Protein AF-A0A8T4ZVX9-F1 (afdb_monomer_lite)

pLDDT: mean 75.33, std 9.94, range [46.56, 86.81]

Sequence (126 aa):
MGSERDKKEQSLFAMPNILSMLYFLSGAMLIASMSLAGGVPLHLGLVGALNISVSYSLTKKKKRSLYIAIFTSLLNLTFGFIILTALMALFSPIMEEILILMGVAAHMALSAILLAYVIYARKTFS

Secondary structure (DSSP, 8-state):
--SSHHHHHHHHHHHHHHHHHHHHHHHHHHHHHHHHSSS--HHHHHHHHHHHHHHHHHHH--HHHHHHHHHHHHHHHHHHHHHHHHHHHT----HHHHHHHHHHHHHHHHHHHHHHHHHHGGGG--

Foldseek 3Di:
DPPPPVVVVVCLVCVLQVLLVVLLVQLVVLCVVLVVPVDRPVVSNVLSVLSNVLSVLSVVLAPVSLVSLQVSLVVLLVVLVVVLVVCVVVPDPDPVSVVVNVVSVVSNVSSVVSNVSSVVCVVSRD

Radius of gyration: 16.45 Å; chains: 1; bounding box: 35×39×46 Å

Structure (mmCIF, N/CA/C/O backbone):
data_AF-A0A8T4ZVX9-F1
#
_entry.id   AF-A0A8T4ZVX9-F1
#
loop_
_atom_site.group_PDB
_atom_site.id
_atom_site.type_symbol
_atom_site.label_atom_id
_atom_site.label_alt_id
_atom_site.label_comp_id
_atom_site.label_asym_id
_atom_site.label_entity_id
_atom_site.label_seq_id
_atom_site.pdbx_PDB_ins_code
_atom_site.Cartn_x
_atom_site.Cartn_y
_atom_site.Cartn_z
_atom_site.occupancy
_atom_site.B_iso_or_equiv
_atom_site.auth_seq_id
_atom_site.auth_comp_id
_atom_site.auth_asym_id
_atom_site.auth_atom_id
_atom_site.pdbx_PDB_model_num
ATOM 1 N N . MET A 1 1 ? -14.741 -28.088 24.525 1.00 46.56 1 MET A N 1
ATOM 2 C CA . MET A 1 1 ? -15.273 -27.445 23.300 1.00 46.56 1 MET A CA 1
ATOM 3 C C . MET A 1 1 ? -15.166 -25.931 23.460 1.00 46.56 1 MET A C 1
ATOM 5 O O . MET A 1 1 ? -16.075 -25.317 23.988 1.00 46.56 1 MET A O 1
ATOM 9 N N . GLY A 1 2 ? -14.032 -25.342 23.081 1.00 54.59 2 GLY A N 1
ATOM 10 C CA . GLY A 1 2 ? -13.764 -23.900 23.198 1.00 54.59 2 GLY A CA 1
ATOM 11 C C . GLY A 1 2 ? -12.691 -23.490 22.194 1.00 54.59 2 GLY A C 1
ATOM 12 O O . GLY A 1 2 ? -11.617 -23.063 22.575 1.00 54.59 2 GLY A O 1
ATOM 13 N N . SER A 1 3 ? -12.896 -23.818 20.911 1.00 55.84 3 SER A N 1
ATOM 14 C CA . SER A 1 3 ? -11.797 -23.813 19.927 1.00 55.84 3 SER A CA 1
ATOM 15 C C . SER A 1 3 ? -12.006 -22.881 18.734 1.00 55.84 3 SER A C 1
ATOM 17 O O . SER A 1 3 ? -11.024 -22.452 18.139 1.00 55.84 3 SER A O 1
ATOM 19 N N . GLU A 1 4 ? -13.242 -22.502 18.395 1.00 51.97 4 GLU A N 1
ATOM 20 C CA . GLU A 1 4 ? -13.479 -21.628 17.234 1.00 51.97 4 GLU A CA 1
ATOM 21 C C . GLU A 1 4 ? -13.704 -20.159 17.595 1.00 51.97 4 GLU A C 1
ATOM 23 O O . GLU A 1 4 ? -13.256 -19.286 16.857 1.00 51.97 4 GLU A O 1
ATOM 28 N N . ARG A 1 5 ? -14.348 -19.856 18.732 1.00 52.38 5 ARG A N 1
ATOM 29 C CA . ARG A 1 5 ? -14.580 -18.464 19.157 1.00 52.38 5 ARG A CA 1
ATOM 30 C C . ARG A 1 5 ? -13.295 -17.795 19.650 1.00 52.38 5 ARG A C 1
ATOM 32 O O . ARG A 1 5 ? -12.964 -16.727 19.146 1.00 52.38 5 ARG A O 1
ATOM 39 N N . ASP A 1 6 ? -12.513 -18.478 20.486 1.00 49.53 6 ASP A N 1
ATOM 40 C CA . ASP A 1 6 ? -11.236 -17.958 21.000 1.00 49.53 6 ASP A CA 1
ATOM 41 C C . ASP A 1 6 ? -10.194 -17.730 19.891 1.00 49.53 6 ASP A C 1
ATOM 43 O O . ASP A 1 6 ? -9.495 -16.717 19.883 1.00 49.53 6 ASP A O 1
ATOM 47 N N . LYS A 1 7 ? -10.134 -18.615 18.881 1.00 52.91 7 LYS A N 1
ATOM 48 C CA . LYS A 1 7 ? -9.266 -18.424 17.703 1.00 52.91 7 LYS A CA 1
ATOM 49 C C . LYS A 1 7 ? -9.704 -17.243 16.837 1.00 52.91 7 LYS A C 1
ATOM 51 O O . LYS A 1 7 ? -8.855 -16.548 16.280 1.00 52.91 7 LYS A O 1
ATOM 56 N N . LYS A 1 8 ? -11.016 -17.018 16.705 1.00 52.78 8 LYS A N 1
ATOM 57 C CA . LYS A 1 8 ? -11.576 -15.909 15.920 1.00 52.78 8 LYS A CA 1
ATOM 58 C C . LYS A 1 8 ? -11.347 -14.564 16.610 1.00 52.78 8 LYS A C 1
ATOM 60 O O . LYS A 1 8 ? -11.092 -13.578 15.929 1.00 52.78 8 LYS A O 1
ATOM 65 N N . GLU A 1 9 ? -11.382 -14.528 17.940 1.00 50.62 9 GLU A N 1
ATOM 66 C CA . GLU A 1 9 ? -11.041 -13.332 18.715 1.00 50.62 9 GLU A CA 1
ATOM 67 C C . GLU A 1 9 ? -9.530 -13.062 18.720 1.00 50.62 9 GLU A C 1
ATOM 69 O O . GLU A 1 9 ? -9.123 -11.932 18.452 1.00 50.62 9 GLU A O 1
ATOM 74 N N . GLN A 1 10 ? -8.679 -14.079 18.898 1.00 54.44 10 GLN A N 1
ATOM 75 C CA . GLN A 1 10 ? -7.222 -13.909 18.803 1.00 54.44 10 GLN A CA 1
ATOM 76 C C . GLN A 1 10 ? -6.761 -13.453 17.412 1.00 54.44 10 GLN A C 1
ATOM 78 O O . GLN A 1 10 ? -5.904 -12.571 17.310 1.00 54.44 10 GLN A O 1
ATOM 83 N N . SER A 1 11 ? -7.341 -13.995 16.334 1.00 55.41 11 SER A N 1
ATOM 84 C CA . SER A 1 11 ? -6.997 -13.567 14.973 1.00 55.41 11 SER A CA 1
ATOM 85 C C . SER A 1 11 ? -7.435 -12.127 14.704 1.00 55.41 11 SER A C 1
ATOM 87 O O . SER A 1 11 ? -6.670 -11.364 14.119 1.00 55.41 11 SER A O 1
ATOM 89 N N . LEU A 1 12 ? -8.600 -11.707 15.209 1.00 57.12 12 LEU A N 1
ATOM 90 C CA . LEU A 1 12 ? -9.082 -10.325 15.114 1.00 57.12 12 LEU A CA 1
ATOM 91 C C . LEU A 1 12 ? -8.211 -9.324 15.879 1.00 57.12 12 LEU A C 1
ATOM 93 O O . LEU A 1 12 ? -8.080 -8.179 15.444 1.00 57.12 12 LEU A O 1
ATOM 97 N N . PHE A 1 13 ? -7.596 -9.740 16.988 1.00 59.69 13 PHE A N 1
ATOM 98 C CA . PHE A 1 13 ? -6.651 -8.909 17.734 1.00 59.69 13 PHE A CA 1
ATOM 99 C C . PHE A 1 13 ? -5.274 -8.815 17.061 1.00 59.69 13 PHE A C 1
ATOM 101 O O . PHE A 1 13 ? -4.662 -7.747 17.096 1.00 59.69 13 PHE A O 1
ATOM 108 N N . ALA A 1 14 ? -4.804 -9.882 16.408 1.00 69.81 14 ALA A N 1
ATOM 109 C CA . ALA A 1 14 ? -3.521 -9.894 15.699 1.00 69.81 14 ALA A CA 1
ATOM 110 C C . ALA A 1 14 ? -3.582 -9.239 14.304 1.00 69.81 14 ALA A C 1
ATOM 112 O O . ALA A 1 14 ? -2.601 -8.641 13.861 1.00 69.81 14 ALA A O 1
ATOM 113 N N . MET A 1 15 ? -4.738 -9.294 13.633 1.00 75.12 15 MET A N 1
ATOM 114 C CA . MET A 1 15 ? -4.960 -8.747 12.289 1.00 75.12 15 MET A CA 1
ATOM 115 C C . MET A 1 15 ? -4.529 -7.275 12.117 1.00 75.12 15 MET A C 1
ATOM 117 O O . MET A 1 15 ? -3.787 -6.999 11.175 1.00 75.12 15 MET A O 1
ATOM 121 N N . PRO A 1 16 ? -4.897 -6.315 12.996 1.00 75.94 16 PRO A N 1
ATOM 122 C CA . PRO A 1 16 ? -4.450 -4.929 12.848 1.00 75.94 16 PRO A CA 1
ATOM 123 C C . PRO A 1 16 ? -2.931 -4.772 12.9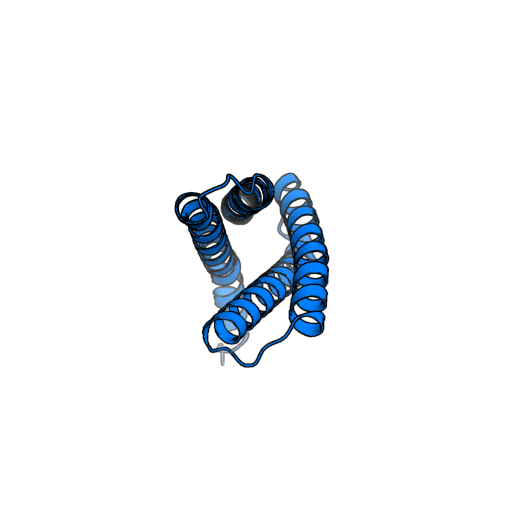46 1.00 75.94 16 PRO A C 1
ATOM 125 O O . PRO A 1 16 ? -2.375 -3.947 12.228 1.00 75.94 16 PRO A O 1
ATOM 128 N N . ASN A 1 17 ? -2.257 -5.563 13.788 1.00 79.88 17 ASN A N 1
ATOM 129 C CA . ASN A 1 17 ? -0.799 -5.510 13.922 1.00 79.88 17 ASN A CA 1
ATOM 130 C C . ASN A 1 17 ? -0.104 -6.081 12.682 1.00 79.88 17 ASN A C 1
ATOM 132 O O . ASN A 1 17 ? 0.859 -5.491 12.200 1.00 79.88 17 ASN A O 1
ATOM 136 N N . ILE A 1 18 ? -0.622 -7.182 12.129 1.00 82.56 18 ILE A N 1
ATOM 137 C CA . ILE A 1 18 ? -0.097 -7.782 10.896 1.00 82.56 18 ILE A CA 1
ATOM 138 C C . ILE A 1 18 ? -0.285 -6.819 9.718 1.00 82.56 18 ILE A C 1
ATOM 140 O O . ILE A 1 18 ? 0.672 -6.533 9.002 1.00 82.56 18 ILE A O 1
ATOM 144 N N . LEU A 1 19 ? -1.485 -6.254 9.541 1.00 81.62 19 LEU A N 1
ATOM 145 C CA . LEU A 1 19 ? -1.744 -5.275 8.479 1.00 81.62 19 LEU A CA 1
ATOM 146 C C . LEU A 1 19 ? -0.893 -4.016 8.659 1.00 81.62 19 LEU A C 1
ATOM 148 O O . LEU A 1 19 ? -0.336 -3.518 7.686 1.00 81.62 19 LEU A O 1
ATOM 152 N N . SER A 1 20 ? -0.758 -3.523 9.891 1.00 82.62 20 SER A N 1
ATOM 153 C CA . SER A 1 20 ? 0.098 -2.380 10.207 1.00 82.62 20 SER A CA 1
ATOM 154 C C . SER A 1 20 ? 1.554 -2.644 9.811 1.00 82.62 20 SER A C 1
ATOM 156 O O . SER A 1 20 ? 2.159 -1.813 9.134 1.00 82.62 20 SER A O 1
ATOM 158 N N . MET A 1 21 ? 2.099 -3.815 10.146 1.00 84.62 21 MET A N 1
ATOM 159 C CA . MET A 1 21 ? 3.463 -4.201 9.783 1.00 84.62 21 MET A CA 1
ATOM 160 C C . MET A 1 21 ? 3.646 -4.316 8.264 1.00 84.62 21 MET A C 1
ATOM 162 O O . MET A 1 21 ? 4.620 -3.794 7.727 1.00 84.62 21 MET A O 1
ATOM 166 N N . LEU A 1 22 ? 2.700 -4.941 7.558 1.00 85.00 22 LEU A N 1
ATOM 167 C CA . LEU A 1 22 ? 2.760 -5.085 6.099 1.00 85.00 22 LEU A CA 1
ATOM 168 C C . LEU A 1 22 ? 2.684 -3.732 5.381 1.00 85.00 22 LEU A C 1
ATOM 170 O O . LEU A 1 22 ? 3.435 -3.493 4.438 1.00 85.00 22 LEU A O 1
ATOM 174 N N . TYR A 1 23 ? 1.827 -2.824 5.851 1.00 82.06 23 TYR A N 1
ATOM 175 C CA . TYR A 1 23 ? 1.739 -1.465 5.314 1.00 82.06 23 TYR A CA 1
ATOM 176 C C . TYR A 1 23 ? 2.990 -0.637 5.606 1.00 82.06 23 TYR A C 1
ATOM 178 O O . TYR A 1 23 ? 3.434 0.119 4.743 1.00 82.06 23 TYR A O 1
ATOM 186 N N . PHE A 1 24 ? 3.590 -0.805 6.786 1.00 84.44 24 PHE A N 1
ATOM 187 C CA . PHE A 1 24 ? 4.863 -0.170 7.113 1.00 84.44 24 PHE A CA 1
ATOM 188 C C . PHE A 1 24 ? 5.975 -0.653 6.181 1.00 84.44 24 PHE A C 1
ATOM 190 O O . PHE A 1 24 ? 6.671 0.163 5.583 1.00 84.44 24 PHE A O 1
ATOM 197 N N . LEU A 1 25 ? 6.098 -1.973 6.010 1.00 85.44 25 LEU A N 1
ATOM 198 C CA . LEU A 1 25 ? 7.121 -2.577 5.163 1.00 85.44 25 LEU A CA 1
ATOM 199 C C . LEU A 1 25 ? 6.933 -2.178 3.695 1.00 85.44 25 LEU A C 1
ATOM 201 O O . LEU A 1 25 ? 7.889 -1.774 3.040 1.00 85.44 25 LEU A O 1
ATOM 205 N N . SER A 1 26 ? 5.693 -2.207 3.202 1.00 82.25 26 SER A N 1
ATOM 206 C CA . SER A 1 26 ? 5.360 -1.750 1.853 1.00 82.25 26 SER A CA 1
ATOM 207 C C . SER A 1 26 ? 5.679 -0.267 1.654 1.00 82.25 26 SER A C 1
ATOM 209 O O . SER A 1 26 ? 6.265 0.098 0.638 1.00 82.25 26 SER A O 1
ATOM 211 N N . GLY A 1 27 ? 5.347 0.590 2.624 1.00 82.81 27 GLY A N 1
ATOM 212 C CA . GLY A 1 27 ? 5.669 2.014 2.565 1.00 82.81 27 GLY A CA 1
ATOM 213 C C . GLY A 1 27 ? 7.174 2.283 2.574 1.00 82.81 27 GLY A C 1
ATOM 214 O O . GLY A 1 27 ? 7.660 3.056 1.752 1.00 82.81 27 GLY A O 1
ATOM 215 N N . ALA A 1 28 ? 7.924 1.597 3.439 1.00 83.69 28 ALA A N 1
ATOM 216 C CA . ALA A 1 28 ? 9.380 1.695 3.496 1.00 83.69 28 ALA A CA 1
ATOM 217 C C . ALA A 1 28 ? 10.036 1.235 2.188 1.00 83.69 28 ALA A C 1
ATOM 219 O O . ALA A 1 28 ? 10.949 1.892 1.698 1.00 83.69 28 ALA A O 1
ATOM 220 N N . MET A 1 29 ? 9.537 0.151 1.591 1.00 82.44 29 MET A N 1
ATOM 221 C CA . MET A 1 29 ? 10.046 -0.371 0.325 1.00 82.44 29 MET A CA 1
ATOM 222 C C . MET A 1 29 ? 9.766 0.594 -0.838 1.00 82.44 29 MET A C 1
ATOM 224 O O . MET A 1 29 ? 10.653 0.835 -1.654 1.00 82.44 29 MET A O 1
ATOM 228 N N . LEU A 1 30 ? 8.585 1.225 -0.878 1.00 77.94 30 LEU A N 1
ATOM 229 C CA . LEU A 1 30 ? 8.256 2.257 -1.873 1.00 77.94 30 LEU A CA 1
ATOM 230 C C . LEU A 1 30 ? 9.145 3.499 -1.740 1.00 77.94 30 LEU A C 1
ATOM 232 O O . LEU A 1 30 ? 9.617 4.026 -2.745 1.00 77.94 30 LEU A O 1
ATOM 236 N N . ILE A 1 31 ? 9.420 3.937 -0.508 1.00 80.38 31 ILE A N 1
ATOM 237 C CA . ILE A 1 31 ? 10.336 5.056 -0.250 1.00 80.38 31 ILE A CA 1
ATOM 238 C C . ILE A 1 31 ? 11.770 4.679 -0.636 1.00 80.38 31 ILE A C 1
ATOM 240 O O . ILE A 1 31 ? 12.429 5.446 -1.329 1.00 80.38 31 ILE A O 1
ATOM 244 N N . ALA A 1 32 ? 12.248 3.489 -0.260 1.00 78.62 32 ALA A N 1
ATOM 245 C CA . ALA A 1 32 ? 13.576 3.003 -0.639 1.00 78.62 32 ALA A CA 1
ATOM 246 C C . ALA A 1 32 ? 13.740 2.900 -2.165 1.00 78.62 32 ALA A C 1
ATOM 248 O O . ALA A 1 32 ? 14.803 3.205 -2.704 1.00 78.62 32 ALA A O 1
ATOM 249 N N . SER A 1 33 ? 12.666 2.547 -2.876 1.00 71.62 33 SER A N 1
ATOM 250 C CA . SER A 1 33 ? 12.652 2.504 -4.343 1.00 71.62 33 SER A CA 1
ATOM 251 C C . SER A 1 33 ? 12.893 3.883 -4.973 1.00 71.62 33 SER A C 1
ATOM 253 O O . SER A 1 33 ? 13.449 3.964 -6.067 1.00 71.62 33 SER A O 1
ATOM 255 N N . MET A 1 34 ? 12.561 4.983 -4.280 1.00 71.75 34 MET A N 1
ATOM 256 C CA . MET A 1 34 ? 12.879 6.335 -4.761 1.00 71.75 34 MET A CA 1
ATOM 257 C C . MET A 1 34 ? 14.384 6.592 -4.839 1.00 71.75 34 MET A C 1
ATOM 259 O O . MET A 1 34 ? 14.820 7.339 -5.711 1.00 71.75 34 MET A O 1
ATOM 263 N N . SER A 1 35 ? 15.176 5.991 -3.946 1.00 66.94 35 SER A N 1
ATOM 264 C CA . SER A 1 35 ? 16.635 6.139 -3.944 1.00 66.94 35 SER A CA 1
ATOM 265 C C . SER A 1 35 ? 17.302 5.396 -5.106 1.00 66.94 35 SER A C 1
ATOM 267 O O . SER A 1 35 ? 18.410 5.752 -5.491 1.00 66.94 35 SER A O 1
ATOM 269 N N . LEU A 1 36 ? 16.628 4.390 -5.672 1.00 64.19 36 LEU A N 1
ATOM 270 C CA . LEU A 1 36 ? 17.121 3.575 -6.787 1.00 64.19 36 LEU A CA 1
ATOM 271 C C . LEU A 1 36 ? 16.738 4.143 -8.162 1.00 64.19 36 LEU A C 1
ATOM 273 O O . LEU A 1 36 ? 17.491 3.983 -9.115 1.00 64.19 36 LEU A O 1
ATOM 277 N N . ALA A 1 37 ? 15.592 4.819 -8.275 1.00 59.66 37 ALA A N 1
ATOM 278 C CA . ALA A 1 37 ? 15.010 5.199 -9.565 1.00 59.66 37 ALA A CA 1
ATOM 279 C C . ALA A 1 37 ? 15.708 6.368 -10.298 1.00 59.66 37 ALA A C 1
ATOM 281 O O . ALA A 1 37 ? 15.289 6.715 -11.397 1.00 59.66 37 ALA A O 1
ATOM 282 N N . GLY A 1 38 ? 16.739 7.005 -9.728 1.00 55.00 38 GLY A N 1
ATOM 283 C CA . GLY A 1 38 ? 17.549 8.038 -10.406 1.00 55.00 38 GLY A CA 1
ATOM 284 C C . GLY A 1 38 ? 16.820 9.337 -10.806 1.00 55.00 38 GLY A C 1
ATOM 285 O O . GLY A 1 38 ? 17.462 10.308 -11.191 1.00 55.00 38 GLY A O 1
ATOM 286 N N . GLY A 1 39 ? 15.496 9.393 -10.673 1.00 56.66 39 GLY A N 1
ATOM 287 C CA . GLY A 1 39 ? 14.649 10.550 -10.927 1.00 56.66 39 GLY A CA 1
ATOM 288 C C . GLY A 1 39 ? 13.410 10.438 -10.053 1.00 56.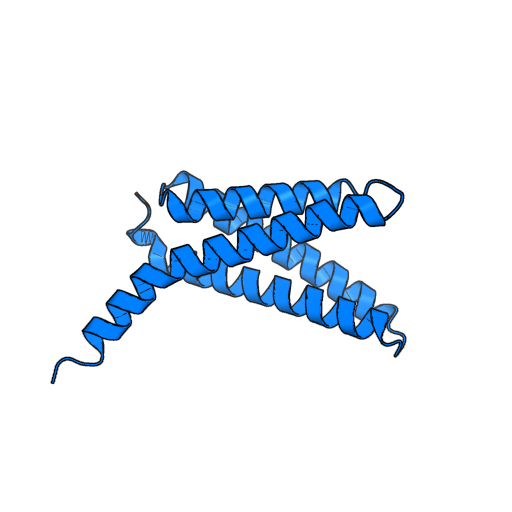66 39 GLY A C 1
ATOM 289 O O . GLY A 1 39 ? 12.659 9.480 -10.178 1.00 56.66 39 GLY A O 1
ATOM 290 N N . VAL A 1 40 ? 13.253 11.387 -9.131 1.00 53.12 40 VAL A N 1
ATOM 291 C CA . VAL A 1 40 ? 12.349 11.358 -7.970 1.00 53.12 40 VAL A CA 1
ATOM 292 C C . VAL A 1 40 ? 10.893 11.114 -8.393 1.00 53.12 40 VAL A C 1
ATOM 294 O O . VAL A 1 40 ? 10.197 12.067 -8.760 1.00 53.12 40 VAL A O 1
ATOM 297 N N . PRO A 1 41 ? 10.363 9.879 -8.301 1.00 65.06 41 PRO A N 1
ATOM 298 C CA . PRO A 1 41 ? 8.966 9.625 -8.587 1.00 65.06 41 PRO A CA 1
ATOM 299 C C . PRO A 1 41 ? 8.205 10.067 -7.336 1.00 65.06 41 PRO A C 1
ATOM 301 O O . PRO A 1 41 ? 7.960 9.282 -6.422 1.00 65.06 41 PRO A O 1
ATOM 304 N N . LEU A 1 42 ? 7.886 11.365 -7.254 1.00 68.06 42 LEU A N 1
ATOM 305 C CA . LEU A 1 42 ? 7.209 11.987 -6.104 1.00 68.06 42 LEU A CA 1
ATOM 306 C C . LEU A 1 42 ? 5.939 11.221 -5.701 1.00 68.06 42 LEU A C 1
ATOM 308 O O . LEU A 1 42 ? 5.601 11.157 -4.522 1.00 68.06 42 LEU A O 1
ATOM 312 N N . HIS A 1 43 ? 5.279 10.584 -6.671 1.00 70.94 43 HIS A N 1
ATOM 313 C CA . HIS A 1 43 ? 4.121 9.727 -6.455 1.00 70.94 43 HIS A CA 1
ATOM 314 C C . HIS A 1 43 ? 4.442 8.477 -5.616 1.00 70.94 43 HIS A C 1
ATOM 316 O O . HIS A 1 43 ? 3.672 8.165 -4.713 1.00 70.94 43 HIS A O 1
ATOM 322 N N . LEU A 1 44 ? 5.583 7.802 -5.823 1.00 69.88 44 LEU A N 1
ATOM 323 C CA . LEU A 1 44 ? 5.978 6.634 -5.018 1.00 69.88 44 LEU A CA 1
ATOM 324 C C . LEU A 1 44 ? 6.276 7.025 -3.568 1.00 69.88 44 LEU A C 1
ATOM 326 O O . LEU A 1 44 ? 5.886 6.312 -2.646 1.00 69.88 44 LEU A O 1
ATOM 330 N N . GLY A 1 45 ? 6.898 8.188 -3.362 1.00 73.44 45 GLY A N 1
ATOM 331 C CA . GLY A 1 45 ? 7.146 8.729 -2.024 1.00 73.44 45 GLY A CA 1
ATOM 332 C C . GLY A 1 45 ? 5.869 9.095 -1.286 1.00 73.44 45 GLY A C 1
ATOM 333 O O . GLY A 1 45 ? 5.713 8.769 -0.111 1.00 73.44 45 GLY A O 1
ATOM 334 N N . LEU A 1 46 ? 4.927 9.727 -1.987 1.00 77.81 46 LEU A N 1
ATOM 335 C CA . LEU A 1 46 ? 3.641 10.123 -1.421 1.00 77.81 46 LEU A CA 1
ATOM 336 C C . LEU A 1 46 ? 2.799 8.889 -1.059 1.00 77.81 46 LEU A C 1
ATOM 338 O O . LEU A 1 46 ? 2.275 8.812 0.051 1.00 77.81 46 LEU A O 1
ATOM 342 N N . VAL A 1 47 ? 2.753 7.879 -1.934 1.00 77.88 47 VAL A N 1
ATOM 343 C CA . VAL A 1 47 ? 2.104 6.587 -1.647 1.00 77.88 47 VAL A CA 1
ATOM 344 C C . VAL A 1 47 ? 2.803 5.862 -0.491 1.00 77.88 47 VAL A C 1
ATOM 346 O O . VAL A 1 47 ? 2.137 5.351 0.409 1.00 77.88 47 VAL A O 1
ATOM 349 N N . GLY A 1 48 ? 4.137 5.870 -0.444 1.00 81.75 48 GLY A N 1
ATOM 350 C CA . GLY A 1 48 ? 4.906 5.279 0.651 1.00 81.75 48 GLY A CA 1
ATOM 351 C C . GLY A 1 48 ? 4.621 5.936 2.007 1.00 81.75 48 GLY A C 1
ATOM 352 O O . GLY A 1 48 ? 4.349 5.245 2.992 1.00 81.75 48 GLY A O 1
ATOM 353 N N . ALA A 1 49 ? 4.585 7.269 2.053 1.00 81.25 49 ALA A N 1
ATOM 354 C CA . ALA A 1 49 ? 4.238 8.033 3.250 1.00 81.25 49 ALA A CA 1
ATOM 355 C C . ALA A 1 49 ? 2.784 7.798 3.694 1.00 81.25 49 ALA A C 1
ATOM 357 O O . ALA A 1 49 ? 2.509 7.689 4.895 1.00 81.25 49 ALA A O 1
ATOM 358 N N . LEU A 1 50 ? 1.851 7.669 2.744 1.00 82.44 50 LEU A N 1
ATOM 359 C CA . LEU A 1 50 ? 0.468 7.289 3.033 1.00 82.44 50 LEU A CA 1
ATOM 360 C C . LEU A 1 50 ? 0.391 5.877 3.621 1.00 82.44 50 LEU A C 1
ATOM 362 O O . LEU A 1 50 ? -0.284 5.688 4.629 1.00 82.44 50 LEU A O 1
ATOM 366 N N . ASN A 1 51 ? 1.131 4.908 3.080 1.00 82.38 51 ASN A N 1
ATOM 367 C CA . ASN A 1 51 ? 1.159 3.543 3.608 1.00 82.38 51 ASN A CA 1
ATOM 368 C C . ASN A 1 51 ? 1.706 3.481 5.046 1.00 82.38 51 ASN A C 1
ATOM 370 O O . ASN A 1 51 ? 1.118 2.813 5.899 1.00 82.38 51 ASN A O 1
ATOM 374 N N . ILE A 1 52 ? 2.755 4.248 5.364 1.00 83.56 52 ILE A N 1
ATOM 375 C CA . ILE A 1 52 ? 3.258 4.385 6.745 1.00 83.56 52 ILE A CA 1
ATOM 376 C C . ILE A 1 52 ? 2.215 5.071 7.643 1.00 83.56 52 ILE A C 1
ATOM 378 O O . ILE A 1 52 ? 1.981 4.650 8.779 1.00 83.56 52 ILE A O 1
ATOM 382 N N . SER A 1 53 ? 1.534 6.097 7.131 1.00 82.00 53 SER A N 1
ATOM 383 C CA . SER A 1 53 ? 0.476 6.797 7.870 1.00 82.00 53 SER A CA 1
ATOM 384 C C . SER A 1 53 ? -0.709 5.880 8.185 1.00 82.00 53 SER A C 1
ATOM 386 O O . SER A 1 53 ? -1.255 5.936 9.290 1.00 82.00 53 SER A O 1
ATOM 388 N N . VAL A 1 54 ? -1.089 5.002 7.252 1.00 79.31 54 VAL A N 1
ATOM 389 C CA . VAL A 1 54 ? -2.114 3.964 7.438 1.00 79.31 54 VAL A CA 1
ATOM 390 C C . VAL A 1 54 ? -1.669 2.934 8.468 1.00 79.31 54 VAL A C 1
ATOM 392 O O . VAL A 1 54 ? -2.442 2.609 9.368 1.00 79.31 54 VAL A O 1
ATOM 395 N N . SER A 1 55 ? -0.418 2.475 8.396 1.00 83.75 55 SER A N 1
ATOM 396 C CA . SER A 1 55 ? 0.163 1.556 9.378 1.00 83.75 55 SER A CA 1
ATOM 397 C C . SER A 1 55 ? 0.017 2.085 10.808 1.00 83.75 55 SER A C 1
ATOM 399 O O . SER A 1 55 ? -0.524 1.397 11.677 1.00 83.75 55 SER A O 1
ATOM 401 N N . TYR A 1 56 ? 0.397 3.344 11.037 1.00 78.38 56 TYR A N 1
ATOM 402 C CA . TYR A 1 56 ? 0.268 3.986 12.345 1.00 78.38 56 TYR A CA 1
ATOM 403 C C . TYR A 1 56 ? -1.198 4.218 12.747 1.00 78.38 56 TYR A C 1
ATOM 405 O O . TYR A 1 56 ? -1.587 4.109 13.915 1.00 78.38 56 TYR A O 1
ATOM 413 N N . SER A 1 57 ? -2.035 4.529 11.760 1.00 76.12 57 SER A N 1
ATOM 414 C CA . SER A 1 57 ? -3.467 4.751 11.932 1.00 76.12 57 SER A CA 1
ATOM 415 C C . SER A 1 57 ? -4.189 3.481 12.394 1.00 76.12 57 SER A C 1
ATOM 417 O O . SER A 1 57 ? -5.037 3.562 13.293 1.00 76.12 57 SER A O 1
ATOM 419 N N . LEU A 1 58 ? -3.845 2.312 11.849 1.00 75.81 58 LEU A N 1
ATOM 420 C CA . LEU A 1 58 ? -4.415 1.020 12.250 1.00 75.81 58 LEU A CA 1
ATOM 421 C C . LEU A 1 58 ? -4.147 0.697 13.722 1.00 75.81 58 LEU A C 1
ATOM 423 O O . LEU A 1 58 ? -5.036 0.195 14.410 1.00 75.81 58 LEU A O 1
ATOM 427 N N . THR A 1 59 ? -2.974 1.075 14.228 1.00 75.31 59 THR A N 1
ATOM 428 C CA . THR A 1 59 ? -2.593 0.885 15.633 1.00 75.31 59 THR A CA 1
ATOM 429 C C . THR A 1 59 ? -3.396 1.784 16.578 1.00 75.31 59 THR A C 1
ATOM 431 O O . THR A 1 59 ? -3.744 1.370 17.680 1.00 75.31 59 THR A O 1
ATOM 434 N N . LYS A 1 60 ? -3.746 3.010 16.156 1.00 73.50 60 LYS A N 1
ATOM 435 C CA . LYS A 1 60 ? -4.471 3.975 17.008 1.00 73.50 60 LYS A CA 1
ATOM 436 C C . LYS A 1 60 ? -5.998 3.833 17.017 1.00 73.50 60 LYS A C 1
ATOM 438 O O . LYS A 1 60 ? -6.624 4.469 17.859 1.00 73.50 60 LYS A O 1
ATOM 443 N N . LYS A 1 61 ? -6.602 3.064 16.100 1.00 69.50 61 LYS A N 1
ATOM 444 C CA . LYS A 1 61 ? -8.058 2.778 16.022 1.00 69.50 61 LYS A CA 1
ATOM 445 C C . LYS A 1 61 ? -9.009 3.992 16.187 1.00 69.50 61 LYS A C 1
ATOM 447 O O . LYS A 1 61 ? -10.138 3.840 16.641 1.00 69.50 61 LYS A O 1
ATOM 452 N N . LYS A 1 62 ? -8.596 5.205 15.797 1.00 74.12 62 LYS A N 1
ATOM 453 C CA . LYS A 1 62 ? -9.444 6.419 15.855 1.00 74.12 62 LYS A CA 1
ATOM 454 C C . LYS A 1 62 ? -10.383 6.517 14.648 1.00 74.12 62 LYS A C 1
ATOM 456 O O . LYS A 1 62 ? -9.996 6.118 13.553 1.00 74.12 62 LYS A O 1
ATOM 461 N N . LYS A 1 63 ? -11.527 7.200 14.765 1.00 73.75 63 LYS A N 1
ATOM 462 C CA . LYS A 1 63 ? -12.393 7.528 13.604 1.00 73.75 63 LYS A CA 1
ATOM 463 C C . LYS A 1 63 ? -11.656 8.114 12.391 1.00 73.75 63 LYS A C 1
ATOM 465 O O . LYS A 1 63 ? -11.926 7.715 11.266 1.00 73.75 63 LYS A O 1
ATOM 470 N N . ARG A 1 64 ? -10.690 9.023 12.591 1.00 74.00 64 ARG A N 1
ATOM 471 C CA . ARG A 1 64 ? -9.888 9.604 11.487 1.00 74.00 64 ARG A CA 1
ATOM 472 C C . ARG A 1 64 ? -9.024 8.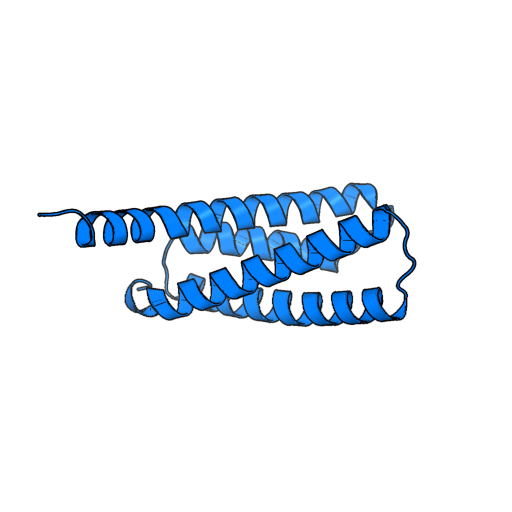568 10.760 1.00 74.00 64 ARG A C 1
ATOM 474 O O . ARG A 1 64 ? -8.817 8.690 9.560 1.00 74.00 64 ARG A O 1
ATOM 481 N N . SER A 1 65 ? -8.558 7.548 11.478 1.00 73.06 65 SER A N 1
ATOM 482 C CA . SER A 1 65 ? -7.760 6.455 10.916 1.00 73.06 65 SER A CA 1
ATOM 483 C C . SER A 1 65 ? -8.571 5.622 9.920 1.00 73.06 65 SER A C 1
ATOM 485 O O . SER A 1 65 ? -8.051 5.266 8.867 1.00 73.06 65 SER A O 1
ATOM 487 N N . LEU A 1 66 ? -9.865 5.417 10.187 1.00 77.69 66 LEU A N 1
ATOM 488 C CA . LEU A 1 66 ? -10.770 4.724 9.270 1.00 77.69 66 LEU A CA 1
ATOM 489 C C . LEU A 1 66 ? -10.891 5.456 7.923 1.00 77.69 66 LEU A C 1
ATOM 491 O O . LEU A 1 66 ? -10.771 4.825 6.877 1.00 77.69 66 LEU A O 1
ATOM 495 N N . TYR A 1 67 ? -11.058 6.783 7.936 1.00 79.56 67 TYR A N 1
ATOM 496 C CA . TYR A 1 67 ? -11.119 7.576 6.700 1.00 79.56 67 TYR A CA 1
ATOM 497 C C . TYR A 1 67 ? -9.803 7.547 5.922 1.00 79.56 67 TYR A C 1
ATOM 499 O O . TYR A 1 67 ? -9.827 7.365 4.709 1.00 79.56 67 TYR A O 1
ATOM 507 N N . ILE A 1 68 ? -8.666 7.680 6.613 1.00 80.31 68 ILE A N 1
ATOM 508 C CA . ILE A 1 68 ? -7.339 7.616 5.984 1.00 80.31 68 ILE A CA 1
ATOM 509 C C . ILE A 1 68 ? -7.119 6.236 5.356 1.00 80.31 68 ILE A C 1
ATOM 511 O O . ILE A 1 68 ? -6.726 6.153 4.201 1.00 80.31 68 ILE A O 1
ATOM 515 N N . ALA A 1 69 ? -7.441 5.154 6.068 1.00 79.75 69 ALA A N 1
ATOM 516 C CA . ALA A 1 69 ? -7.271 3.793 5.567 1.00 79.75 69 ALA A CA 1
ATOM 517 C C . ALA A 1 69 ? -8.160 3.494 4.348 1.00 79.75 69 ALA A C 1
ATOM 519 O O . ALA A 1 69 ? -7.683 2.903 3.381 1.00 79.75 69 ALA A O 1
ATOM 520 N N . ILE A 1 70 ? -9.425 3.933 4.361 1.00 83.00 70 ILE A N 1
ATOM 521 C CA . ILE A 1 70 ? -10.326 3.792 3.207 1.00 83.00 70 ILE A CA 1
ATOM 522 C C . ILE A 1 70 ? -9.798 4.601 2.021 1.00 83.00 70 ILE A C 1
ATOM 524 O O . ILE A 1 70 ? -9.694 4.070 0.919 1.00 83.00 70 ILE A O 1
ATOM 528 N N . PHE A 1 71 ? -9.438 5.867 2.241 1.00 82.81 71 PHE A N 1
ATOM 529 C CA . PHE A 1 71 ? -8.964 6.750 1.180 1.00 82.81 71 PHE A CA 1
ATOM 530 C C . PHE A 1 71 ? -7.663 6.243 0.549 1.00 82.81 71 PHE A C 1
ATOM 532 O O . PHE A 1 71 ? -7.570 6.141 -0.672 1.00 82.81 71 PHE A O 1
ATOM 539 N N . THR A 1 72 ? -6.681 5.852 1.365 1.00 81.88 72 THR A N 1
ATOM 540 C CA . THR A 1 72 ? -5.421 5.284 0.874 1.00 81.88 72 THR A CA 1
ATOM 541 C C . THR A 1 72 ? -5.641 3.955 0.161 1.00 81.88 72 THR A C 1
ATOM 543 O O . THR A 1 72 ? -5.040 3.733 -0.882 1.00 81.88 72 THR A O 1
ATOM 546 N N . SER A 1 73 ? -6.522 3.085 0.661 1.00 82.62 73 SER A N 1
ATOM 547 C CA . SER A 1 73 ? -6.819 1.821 -0.019 1.00 82.62 73 SER A CA 1
ATOM 548 C C . SER A 1 73 ? -7.470 2.040 -1.392 1.00 82.62 73 SER A C 1
ATOM 550 O O . SER A 1 73 ? -7.061 1.417 -2.371 1.00 82.62 73 SER A O 1
ATOM 552 N N . LEU A 1 74 ? -8.419 2.979 -1.496 1.00 84.38 74 LEU A N 1
ATOM 553 C CA . LEU A 1 74 ? -9.039 3.340 -2.773 1.00 84.38 74 LEU A CA 1
ATOM 554 C C . LEU A 1 74 ? -8.025 3.920 -3.762 1.00 84.38 74 LEU A C 1
ATOM 556 O O . LEU A 1 74 ? -8.033 3.519 -4.922 1.00 84.38 74 LEU A O 1
ATOM 560 N N . LEU A 1 75 ? -7.141 4.814 -3.305 1.00 83.88 75 LEU A N 1
ATOM 561 C CA . LEU A 1 75 ? -6.053 5.345 -4.129 1.00 83.88 75 LEU A CA 1
ATOM 562 C C . LEU A 1 75 ? -5.104 4.238 -4.598 1.00 83.88 75 LEU A C 1
ATOM 564 O O . LEU A 1 75 ? -4.792 4.155 -5.781 1.00 83.88 75 LEU A O 1
ATOM 568 N N . ASN A 1 76 ? -4.662 3.362 -3.696 1.00 82.88 76 ASN A N 1
ATOM 569 C CA . ASN A 1 76 ? -3.739 2.285 -4.048 1.00 82.88 76 ASN A CA 1
ATOM 570 C C . ASN A 1 76 ? -4.373 1.295 -5.035 1.00 82.88 76 ASN A C 1
ATOM 572 O O . ASN A 1 76 ? -3.681 0.794 -5.917 1.00 82.88 76 ASN A O 1
ATOM 576 N N . LEU A 1 77 ? -5.680 1.032 -4.928 1.00 84.94 77 LEU A N 1
ATOM 577 C CA . LEU A 1 77 ? -6.402 0.186 -5.878 1.00 84.94 77 LEU A CA 1
ATOM 578 C C . LEU A 1 77 ? -6.526 0.836 -7.259 1.00 84.94 77 LEU A C 1
ATOM 580 O O . LEU A 1 77 ? -6.284 0.157 -8.254 1.00 84.94 77 LEU A O 1
ATOM 584 N N . THR A 1 78 ? -6.866 2.126 -7.348 1.00 84.44 78 THR A N 1
ATOM 585 C CA . THR A 1 78 ? -6.956 2.819 -8.645 1.00 84.44 78 THR A CA 1
ATOM 586 C C . THR A 1 78 ? -5.593 2.956 -9.309 1.00 84.44 78 THR A C 1
ATOM 588 O O . THR A 1 78 ? -5.456 2.594 -10.476 1.00 84.44 78 THR A O 1
ATOM 591 N N . PHE A 1 79 ? -4.564 3.396 -8.579 1.00 80.31 79 PHE A N 1
ATOM 592 C CA . PHE A 1 79 ? -3.201 3.454 -9.112 1.00 80.31 79 PHE A CA 1
ATOM 593 C C . PHE A 1 79 ? -2.670 2.065 -9.472 1.00 80.31 79 PHE A C 1
ATOM 595 O O . PHE A 1 79 ? -2.121 1.892 -10.557 1.00 80.31 79 PHE A O 1
ATOM 602 N N . GLY A 1 80 ? -2.884 1.066 -8.612 1.00 80.81 80 GLY A N 1
ATOM 603 C CA . GLY A 1 80 ? -2.500 -0.319 -8.877 1.00 80.81 80 GLY A CA 1
ATOM 604 C C . GLY A 1 80 ? -3.152 -0.866 -10.145 1.00 80.81 80 GLY A C 1
ATOM 605 O O . GLY A 1 80 ? -2.464 -1.457 -10.969 1.00 80.81 80 GLY A O 1
ATOM 606 N N . PHE A 1 81 ? -4.443 -0.599 -10.360 1.00 82.81 81 PHE A N 1
ATOM 607 C CA . PHE A 1 81 ? -5.155 -1.018 -11.568 1.00 82.81 81 PHE A CA 1
ATOM 608 C C . PHE A 1 81 ? -4.627 -0.332 -12.836 1.00 82.81 81 PHE A C 1
ATOM 610 O O . PHE A 1 81 ? -4.448 -0.991 -13.861 1.00 82.81 81 PHE A O 1
ATOM 617 N N . ILE A 1 82 ? -4.335 0.971 -12.773 1.00 82.81 82 ILE A N 1
ATOM 618 C CA . ILE A 1 82 ? -3.743 1.714 -13.898 1.00 82.81 82 ILE A CA 1
ATOM 619 C C . ILE A 1 82 ? -2.367 1.135 -14.248 1.00 82.81 82 ILE A C 1
ATOM 621 O O . ILE A 1 82 ? -2.102 0.852 -15.414 1.00 82.81 82 ILE A O 1
ATOM 625 N N . ILE A 1 83 ? -1.516 0.910 -13.242 1.00 79.56 83 ILE A N 1
ATOM 626 C CA . ILE A 1 83 ? -0.176 0.336 -13.420 1.00 79.56 83 ILE A CA 1
ATOM 627 C C . ILE A 1 83 ? -0.268 -1.089 -13.975 1.00 79.56 83 ILE A C 1
ATOM 629 O O . ILE A 1 83 ? 0.455 -1.422 -14.908 1.00 79.56 83 ILE A O 1
ATOM 633 N N . LEU A 1 84 ? -1.181 -1.913 -13.454 1.00 80.94 84 LEU A N 1
ATOM 634 C CA . LEU A 1 84 ? -1.412 -3.276 -13.932 1.00 80.94 84 LEU A CA 1
ATOM 635 C C . LEU A 1 84 ? -1.837 -3.287 -15.405 1.00 80.94 84 LEU A C 1
ATOM 637 O O . LEU A 1 84 ? -1.303 -4.062 -16.192 1.00 80.94 84 LEU A O 1
ATOM 641 N N . THR A 1 85 ? -2.762 -2.404 -15.784 1.00 79.12 85 THR A N 1
ATOM 642 C CA . THR A 1 85 ? -3.243 -2.287 -17.169 1.00 79.12 85 THR A CA 1
ATOM 643 C C . THR A 1 85 ? -2.123 -1.821 -18.101 1.00 79.12 85 THR A C 1
ATOM 645 O O . THR A 1 85 ? -1.959 -2.375 -19.185 1.00 79.12 85 THR A O 1
ATOM 648 N N . ALA A 1 86 ? -1.317 -0.846 -17.670 1.00 78.62 86 ALA A N 1
ATOM 649 C CA . ALA A 1 86 ? -0.166 -0.368 -18.432 1.00 78.62 86 ALA A CA 1
ATOM 650 C C . ALA A 1 86 ? 0.902 -1.461 -18.608 1.00 78.62 86 ALA A C 1
ATOM 652 O O . ALA A 1 86 ? 1.390 -1.658 -19.718 1.00 78.62 86 ALA A O 1
ATOM 653 N N . LEU A 1 87 ? 1.214 -2.209 -17.544 1.00 76.31 87 LEU A N 1
ATOM 654 C CA . LEU A 1 87 ? 2.142 -3.343 -17.586 1.00 76.31 87 LEU A CA 1
ATOM 655 C C . LEU A 1 87 ? 1.634 -4.461 -18.494 1.00 76.31 87 LEU A C 1
ATOM 657 O O . LEU A 1 87 ? 2.417 -4.998 -19.261 1.00 76.31 87 LEU A O 1
ATOM 661 N N . MET A 1 88 ? 0.339 -4.793 -18.453 1.00 77.81 88 MET A N 1
ATOM 662 C CA . MET A 1 88 ? -0.240 -5.794 -19.357 1.00 77.81 88 MET A CA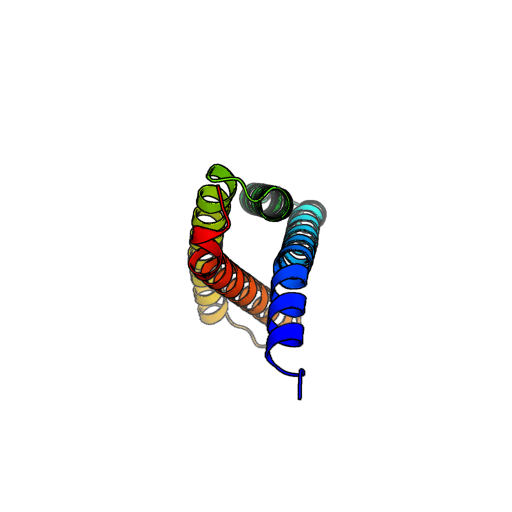 1
ATOM 663 C C . MET A 1 88 ? -0.201 -5.350 -20.824 1.00 77.81 88 MET A C 1
ATOM 665 O O . MET A 1 88 ? 0.003 -6.181 -21.703 1.00 77.81 88 MET A O 1
ATOM 669 N N . ALA A 1 89 ? -0.381 -4.056 -21.101 1.00 79.81 89 ALA A N 1
ATOM 670 C CA . ALA A 1 89 ? -0.319 -3.518 -22.460 1.00 79.81 89 ALA A CA 1
ATOM 671 C C . ALA A 1 89 ? 1.112 -3.467 -23.026 1.00 79.81 89 ALA A C 1
ATOM 673 O O . ALA A 1 89 ? 1.295 -3.577 -24.236 1.00 79.81 89 ALA A O 1
ATOM 674 N N . LEU A 1 90 ? 2.113 -3.301 -22.159 1.00 74.94 90 LEU A N 1
ATOM 675 C CA . LEU A 1 90 ? 3.538 -3.228 -22.505 1.00 74.94 90 LEU A CA 1
ATOM 676 C C . LEU A 1 90 ? 4.281 -4.547 -22.252 1.00 74.94 90 LEU A C 1
ATOM 678 O O . LEU A 1 90 ? 5.504 -4.579 -22.334 1.00 74.94 90 LEU A O 1
ATOM 682 N N . PHE A 1 91 ? 3.545 -5.612 -21.929 1.00 70.50 91 PHE A N 1
ATOM 683 C CA . PHE A 1 91 ? 4.102 -6.816 -21.332 1.00 70.50 91 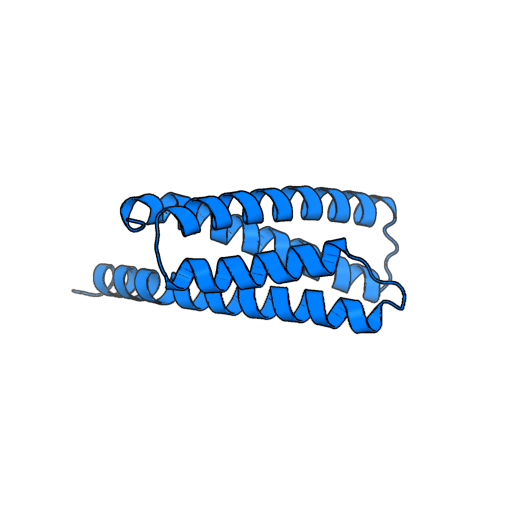PHE A CA 1
ATOM 684 C C . PHE A 1 91 ? 5.104 -7.509 -22.256 1.00 70.50 91 PHE A C 1
ATOM 686 O O . PHE A 1 91 ? 4.746 -8.015 -23.323 1.00 70.50 91 PHE A O 1
ATOM 693 N N . SER A 1 92 ? 6.346 -7.596 -21.796 1.00 68.06 92 SER A N 1
ATOM 694 C CA . SER A 1 92 ? 7.381 -8.461 -22.335 1.00 68.06 92 SER A CA 1
ATOM 695 C C . SER A 1 92 ? 7.655 -9.574 -21.314 1.00 68.06 92 SER A C 1
ATOM 697 O O . SER A 1 92 ? 7.672 -9.318 -20.110 1.00 68.06 92 SER A O 1
ATOM 699 N N . PRO A 1 93 ? 7.876 -10.837 -21.722 1.00 69.12 93 PRO A N 1
ATOM 700 C CA . PRO A 1 93 ? 8.104 -11.949 -20.795 1.00 69.12 93 PRO A CA 1
ATOM 701 C C . PRO A 1 93 ? 9.531 -11.932 -20.210 1.00 69.12 93 PRO A C 1
ATOM 703 O O . PRO A 1 93 ? 10.246 -12.933 -20.222 1.00 69.12 93 PRO A O 1
ATOM 706 N N . ILE A 1 94 ? 9.964 -10.777 -19.711 1.00 80.06 94 ILE A N 1
ATOM 707 C CA . ILE A 1 94 ? 11.237 -10.563 -19.033 1.00 80.06 94 ILE A CA 1
ATOM 708 C C . ILE A 1 94 ? 11.017 -10.817 -17.536 1.00 80.06 94 ILE A C 1
ATOM 710 O O . ILE A 1 94 ? 10.018 -10.391 -16.957 1.00 80.06 94 ILE A O 1
ATOM 714 N N . MET A 1 95 ? 11.956 -11.512 -16.886 1.00 73.94 95 MET A N 1
ATOM 715 C CA . MET A 1 95 ? 11.834 -11.907 -15.472 1.00 73.94 95 MET A CA 1
ATOM 716 C C . MET A 1 95 ? 11.590 -10.717 -14.530 1.00 73.94 95 MET A C 1
ATOM 718 O O . MET A 1 95 ? 10.836 -10.840 -13.566 1.00 73.94 95 MET A O 1
ATOM 722 N N . GLU A 1 96 ? 12.184 -9.560 -14.823 1.00 75.12 96 GLU A N 1
ATOM 723 C CA . GLU A 1 96 ? 12.008 -8.327 -14.047 1.00 75.12 96 GLU A CA 1
ATOM 724 C C . GLU A 1 96 ? 10.566 -7.804 -14.106 1.00 75.12 96 GLU A C 1
ATOM 726 O O . GLU A 1 96 ? 9.989 -7.466 -13.073 1.00 75.12 96 GLU A O 1
ATOM 731 N N . GLU A 1 97 ? 9.942 -7.815 -15.286 1.00 70.06 97 GLU A N 1
ATOM 732 C CA . GLU A 1 97 ? 8.554 -7.373 -15.469 1.00 70.06 97 GLU A CA 1
ATOM 733 C C . GLU A 1 97 ? 7.563 -8.300 -14.756 1.00 70.06 97 GLU A C 1
ATOM 735 O O . GLU A 1 97 ? 6.600 -7.829 -14.151 1.00 70.06 97 GLU A O 1
ATOM 740 N N . ILE A 1 98 ? 7.834 -9.611 -14.736 1.00 76.94 98 ILE A N 1
ATOM 741 C CA . ILE A 1 98 ? 7.035 -10.595 -13.987 1.00 76.94 98 ILE A CA 1
ATOM 742 C C . ILE A 1 98 ? 7.109 -10.318 -12.477 1.00 76.94 98 ILE A C 1
ATOM 744 O O . ILE A 1 98 ? 6.086 -10.340 -11.787 1.00 76.94 98 ILE A O 1
ATOM 748 N N . LEU A 1 99 ? 8.305 -10.031 -11.955 1.00 78.56 99 LEU A N 1
ATOM 749 C CA . LEU A 1 99 ? 8.513 -9.660 -10.551 1.00 78.56 99 LEU A CA 1
ATOM 750 C C . LEU A 1 99 ? 7.771 -8.368 -10.187 1.00 78.56 99 LEU A C 1
ATOM 752 O O . LEU A 1 99 ? 7.110 -8.314 -9.147 1.00 78.56 99 LEU A O 1
ATOM 756 N N . ILE A 1 100 ? 7.823 -7.357 -11.057 1.00 78.06 100 ILE A N 1
ATOM 757 C CA . ILE A 1 100 ? 7.088 -6.099 -10.882 1.00 78.06 100 ILE A CA 1
ATOM 758 C C . ILE A 1 100 ? 5.575 -6.359 -10.891 1.00 78.06 100 ILE A C 1
ATOM 760 O O . ILE A 1 100 ? 4.870 -5.883 -10.000 1.00 78.06 100 ILE A O 1
ATOM 764 N N . LEU A 1 101 ? 5.075 -7.161 -11.836 1.00 79.62 101 LEU A N 1
ATOM 765 C CA . LEU A 1 101 ? 3.658 -7.510 -11.945 1.00 79.62 101 LEU A CA 1
ATOM 766 C C . LEU A 1 101 ? 3.148 -8.217 -10.680 1.00 79.62 101 LEU A C 1
ATOM 768 O O . LEU A 1 101 ? 2.103 -7.845 -10.141 1.00 79.62 101 LEU A O 1
ATOM 772 N N . MET A 1 102 ? 3.904 -9.193 -10.164 1.00 82.50 102 MET A N 1
ATOM 773 C CA . MET A 1 102 ? 3.584 -9.865 -8.900 1.00 82.50 102 MET A CA 1
ATOM 774 C C . MET A 1 102 ? 3.582 -8.889 -7.720 1.00 82.50 102 MET A C 1
ATOM 776 O O . MET A 1 102 ? 2.689 -8.959 -6.875 1.00 82.50 102 MET A O 1
ATOM 780 N N . GLY A 1 103 ? 4.541 -7.960 -7.670 1.00 80.44 103 GLY A N 1
ATOM 781 C CA . GLY A 1 103 ? 4.607 -6.926 -6.637 1.00 80.44 103 GLY A CA 1
ATOM 782 C C . GLY A 1 103 ? 3.381 -6.010 -6.642 1.00 80.44 103 GLY A C 1
ATOM 783 O O . GLY A 1 103 ? 2.771 -5.784 -5.595 1.00 80.44 103 GLY A O 1
ATOM 784 N N . VAL A 1 104 ? 2.967 -5.539 -7.822 1.00 81.25 104 VAL A N 1
ATOM 785 C CA . VAL A 1 104 ? 1.764 -4.706 -7.992 1.00 81.25 104 VAL A CA 1
ATOM 786 C C . VAL A 1 104 ? 0.506 -5.484 -7.596 1.00 81.25 104 VAL A C 1
ATOM 788 O O . VAL A 1 104 ? -0.309 -4.976 -6.824 1.00 81.25 104 VAL A O 1
ATOM 791 N N . ALA A 1 105 ? 0.372 -6.737 -8.038 1.00 83.25 105 ALA A N 1
ATOM 792 C CA . ALA A 1 105 ? -0.761 -7.591 -7.685 1.00 83.25 105 ALA A CA 1
ATOM 793 C C . ALA A 1 105 ? -0.844 -7.853 -6.170 1.00 83.25 105 ALA A C 1
ATOM 795 O O . ALA A 1 105 ? -1.919 -7.736 -5.575 1.00 83.25 105 ALA A O 1
ATOM 796 N N . ALA A 1 106 ? 0.288 -8.138 -5.519 1.00 83.44 106 ALA A N 1
ATOM 797 C CA . ALA A 1 106 ? 0.358 -8.306 -4.070 1.00 83.44 106 ALA A CA 1
ATOM 798 C C . ALA A 1 106 ? -0.035 -7.017 -3.329 1.00 83.44 106 ALA A C 1
ATOM 800 O O . ALA A 1 106 ? -0.769 -7.066 -2.340 1.00 83.44 106 ALA A O 1
ATOM 801 N N . HIS A 1 107 ? 0.391 -5.853 -3.829 1.00 81.56 107 HIS A N 1
ATOM 802 C CA . HIS A 1 107 ? 0.032 -4.562 -3.248 1.00 81.56 107 HIS A CA 1
ATOM 803 C C . HIS A 1 107 ? -1.470 -4.247 -3.379 1.00 81.56 107 HIS A C 1
ATOM 805 O O . HIS A 1 107 ? -2.097 -3.742 -2.440 1.00 81.56 107 HIS A O 1
ATOM 811 N N . MET A 1 108 ? -2.077 -4.603 -4.515 1.00 84.06 108 MET A N 1
ATOM 812 C CA . MET A 1 108 ? -3.525 -4.504 -4.718 1.00 84.06 108 MET A CA 1
ATOM 813 C C . MET A 1 108 ? -4.294 -5.439 -3.780 1.00 84.06 108 MET A C 1
ATOM 815 O O . MET A 1 108 ? -5.267 -5.013 -3.155 1.00 84.06 108 MET A O 1
ATOM 819 N N . ALA A 1 109 ? -3.836 -6.685 -3.620 1.00 86.12 109 ALA A N 1
ATOM 820 C CA . ALA A 1 109 ? -4.435 -7.639 -2.690 1.00 86.12 109 ALA A CA 1
ATOM 821 C C . ALA A 1 109 ? -4.374 -7.130 -1.242 1.00 86.12 109 ALA A C 1
ATOM 823 O O . ALA A 1 109 ? -5.380 -7.163 -0.531 1.00 86.12 109 ALA A O 1
ATOM 824 N N . LEU A 1 110 ? -3.230 -6.577 -0.822 1.00 84.62 110 LEU A N 1
ATOM 825 C CA . LEU A 1 110 ? -3.067 -5.958 0.495 1.00 84.62 110 LEU A CA 1
ATOM 826 C C . LEU A 1 110 ? -4.074 -4.816 0.714 1.00 84.62 110 LEU A C 1
ATOM 828 O O . LEU A 1 110 ? -4.695 -4.723 1.774 1.00 84.62 110 LEU A O 1
ATOM 832 N N . SER A 1 111 ? -4.273 -3.988 -0.314 1.00 85.31 111 SER A N 1
ATOM 833 C CA . SER A 1 111 ? -5.219 -2.869 -0.282 1.00 85.31 111 SER A CA 1
ATOM 834 C C . SER A 1 111 ? -6.665 -3.337 -0.166 1.00 85.31 111 SER A C 1
ATOM 836 O O . SER A 1 111 ? -7.404 -2.828 0.682 1.00 85.31 111 SER A O 1
ATOM 838 N N . ALA A 1 112 ? -7.052 -4.368 -0.915 1.00 85.31 112 ALA A N 1
ATOM 839 C CA . ALA A 1 112 ? -8.370 -4.984 -0.798 1.00 85.31 112 ALA A CA 1
ATOM 840 C C . ALA A 1 112 ? -8.609 -5.598 0.595 1.00 85.31 112 ALA A C 1
ATOM 842 O O . ALA A 1 112 ? -9.670 -5.388 1.187 1.00 85.31 112 ALA A O 1
ATOM 843 N N . ILE A 1 113 ? -7.613 -6.296 1.157 1.00 86.81 113 ILE A N 1
ATOM 844 C CA . ILE A 1 113 ? -7.687 -6.877 2.508 1.00 86.81 113 ILE A CA 1
ATOM 845 C C . ILE A 1 113 ? -7.845 -5.777 3.562 1.00 86.81 113 ILE A C 1
ATOM 847 O O . ILE A 1 113 ? -8.684 -5.907 4.456 1.00 86.81 113 ILE A O 1
ATOM 851 N N . LEU A 1 114 ? -7.091 -4.678 3.451 1.00 82.69 114 LEU A N 1
ATOM 852 C CA . LEU A 1 114 ? -7.242 -3.529 4.342 1.00 82.69 114 LEU A CA 1
ATOM 853 C C . LEU A 1 114 ? -8.657 -2.953 4.274 1.00 82.69 114 LEU A C 1
ATOM 855 O O . LEU A 1 114 ? -9.262 -2.701 5.315 1.00 82.69 114 LEU A O 1
ATOM 859 N N . LEU A 1 115 ? -9.191 -2.757 3.069 1.00 84.19 115 LEU A N 1
ATOM 860 C CA . LEU A 1 115 ? -10.527 -2.198 2.883 1.00 84.19 115 LEU A CA 1
ATOM 861 C C . LEU A 1 115 ? -11.590 -3.094 3.527 1.00 84.19 115 LEU A C 1
ATOM 863 O O . LEU A 1 115 ? -12.418 -2.613 4.301 1.00 84.19 115 LEU A O 1
ATOM 867 N N . ALA A 1 116 ? -11.520 -4.402 3.272 1.00 84.19 116 ALA A N 1
ATOM 868 C CA . ALA A 1 116 ? -12.416 -5.384 3.871 1.00 84.19 116 ALA A CA 1
ATOM 869 C C . ALA A 1 116 ? -12.313 -5.390 5.405 1.00 84.19 116 ALA A C 1
ATOM 871 O O . ALA A 1 116 ? -13.335 -5.365 6.094 1.00 84.19 116 ALA A O 1
ATOM 872 N N . TYR A 1 117 ? -11.090 -5.352 5.948 1.00 83.25 117 TYR A N 1
ATOM 873 C CA . TYR A 1 117 ? -10.852 -5.287 7.389 1.00 83.25 117 TYR A CA 1
ATOM 874 C C . TYR A 1 117 ? -11.459 -4.026 8.008 1.00 83.25 117 TYR A C 1
ATOM 876 O O . TYR A 1 117 ? -12.155 -4.113 9.016 1.00 83.25 117 TYR A O 1
ATOM 884 N N . VAL A 1 118 ? -11.240 -2.856 7.407 1.00 82.12 118 VAL A N 1
ATOM 885 C CA . VAL A 1 118 ? -11.735 -1.579 7.938 1.00 82.12 118 VAL A CA 1
ATOM 886 C C . VAL A 1 118 ? -13.264 -1.489 7.859 1.00 82.12 118 VAL A C 1
ATOM 888 O O . VAL A 1 118 ? -13.889 -0.978 8.789 1.00 82.12 118 VAL A O 1
ATOM 891 N N . ILE A 1 119 ? -13.886 -2.035 6.807 1.00 83.81 119 ILE A N 1
ATOM 892 C CA . ILE A 1 119 ? -15.350 -2.142 6.698 1.00 83.81 119 ILE A CA 1
ATOM 893 C C . ILE A 1 119 ? -15.906 -3.062 7.792 1.00 83.81 119 ILE A C 1
ATOM 895 O O . ILE A 1 119 ? -16.869 -2.697 8.470 1.00 83.81 119 ILE A O 1
ATOM 899 N N . TYR A 1 120 ? -15.283 -4.225 8.004 1.00 81.75 120 TYR A N 1
ATOM 900 C CA . TYR A 1 120 ? -15.704 -5.192 9.018 1.00 81.75 120 TYR A CA 1
ATOM 901 C C . TYR A 1 120 ? -15.519 -4.654 10.447 1.00 81.75 120 TYR A C 1
ATOM 903 O O . TYR A 1 120 ? -16.435 -4.701 11.269 1.00 81.75 120 TYR A O 1
ATOM 911 N N . ALA A 1 121 ? -14.353 -4.078 10.735 1.00 76.94 121 ALA A N 1
ATOM 912 C CA . ALA A 1 121 ? -13.984 -3.543 12.042 1.00 76.94 121 ALA A CA 1
ATOM 913 C C . ALA A 1 121 ? -14.489 -2.109 12.278 1.00 76.94 121 ALA A C 1
ATOM 915 O O . ALA A 1 121 ? -14.146 -1.504 13.290 1.00 76.94 121 ALA A O 1
ATOM 916 N N . ARG A 1 122 ? -15.335 -1.554 11.394 1.00 77.81 122 ARG A N 1
ATOM 917 C CA . ARG A 1 122 ? -15.861 -0.177 11.472 1.00 77.81 122 ARG A CA 1
ATOM 918 C C . ARG A 1 122 ? -16.378 0.197 12.860 1.00 77.81 122 ARG A C 1
ATOM 920 O O . ARG A 1 122 ? -16.135 1.306 13.321 1.00 77.81 122 ARG A O 1
ATOM 927 N N . LYS A 1 123 ? -17.107 -0.713 13.515 1.00 75.62 123 LYS A N 1
ATOM 928 C CA . LYS A 1 123 ? -17.708 -0.478 14.842 1.00 75.62 123 LYS A CA 1
ATOM 929 C C . LYS A 1 123 ? -16.669 -0.371 15.963 1.00 75.62 123 LYS A C 1
ATOM 931 O O . LYS A 1 123 ? -16.980 0.148 17.025 1.00 75.62 123 LYS A O 1
ATOM 936 N N . THR A 1 124 ? -15.456 -0.863 15.729 1.00 71.69 124 THR A N 1
ATOM 937 C CA . THR A 1 124 ? -14.335 -0.852 16.675 1.00 71.69 124 THR A CA 1
ATOM 938 C C . THR A 1 124 ? -13.520 0.444 16.598 1.00 71.69 124 THR A C 1
ATOM 940 O O . THR A 1 124 ? -12.718 0.706 17.491 1.00 71.69 124 THR A O 1
ATOM 943 N N . PHE A 1 125 ? -13.709 1.258 15.551 1.00 68.69 125 PHE A N 1
ATOM 944 C CA . PHE A 1 125 ? -13.099 2.583 15.432 1.00 68.69 125 PHE A CA 1
ATOM 945 C C . PHE A 1 125 ? -14.014 3.629 16.084 1.00 68.69 125 PHE A C 1
ATOM 947 O O . PHE A 1 125 ? -15.096 3.915 15.564 1.00 68.69 125 PHE A O 1
ATOM 954 N N . SER A 1 126 ? -13.574 4.205 17.209 1.00 59.28 126 SER A N 1
ATOM 955 C CA . SER A 1 126 ? -14.314 5.242 17.950 1.00 59.28 126 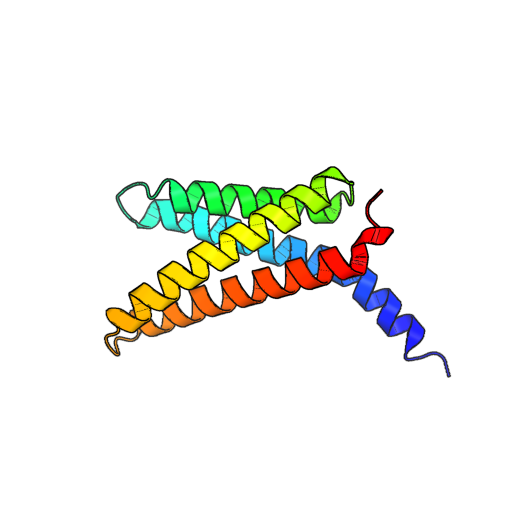SER A CA 1
ATOM 956 C C . SER A 1 126 ? -13.730 6.641 17.778 1.00 59.28 126 SER A C 1
ATOM 958 O O . SER A 1 126 ? -12.514 6.792 17.503 1.00 59.28 126 SER A O 1
#